Protein AF-A0A804PHV2-F1 (afdb_monomer_lite)

Organism: Zea mays (NCBI:txid4577)

Foldseek 3Di:
DDDDDDPPPVVVVVVVVVVVVVVVVVVPDPPDDPDDPPQWDQDDVPDPDGDLAIKGWFWDWDDDDPVPTDTHIDIDGADSPDSVPDDDDDDDDD

pLDDT: mean 88.79, std 12.53, range [51.75, 98.06]

Structure (mmCIF, N/CA/C/O backbone):
data_AF-A0A804PHV2-F1
#
_entry.id   AF-A0A804PHV2-F1
#
loop_
_atom_site.group_PDB
_atom_site.id
_atom_site.type_symbol
_atom_site.label_atom_id
_atom_site.label_alt_id
_atom_site.label_comp_id
_atom_site.label_asym_id
_atom_site.label_entity_id
_atom_site.label_seq_id
_atom_site.pdbx_PDB_ins_code
_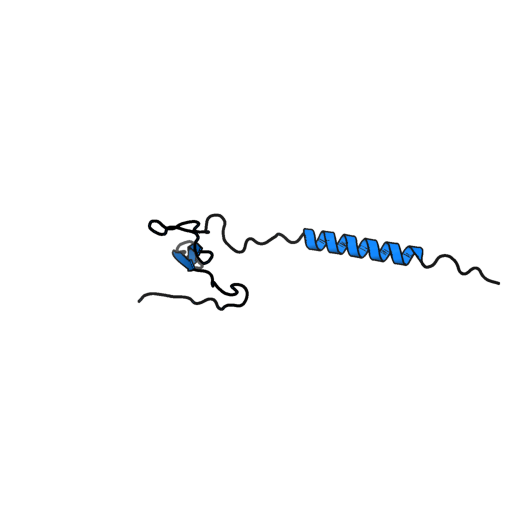atom_site.Cartn_x
_atom_site.Cartn_y
_atom_site.Cartn_z
_atom_site.occupancy
_atom_site.B_iso_or_equiv
_atom_site.auth_seq_id
_atom_site.auth_comp_id
_atom_site.auth_asym_id
_atom_site.auth_atom_id
_atom_site.pdbx_PDB_model_num
ATOM 1 N N . MET A 1 1 ? -0.285 76.888 0.294 1.00 51.75 1 MET A N 1
ATOM 2 C CA . MET A 1 1 ? -0.158 75.791 -0.695 1.00 51.75 1 MET A CA 1
ATOM 3 C C . MET A 1 1 ? 0.054 74.485 0.064 1.00 51.75 1 MET A C 1
ATOM 5 O O . MET A 1 1 ? 1.037 74.422 0.796 1.00 51.75 1 MET A O 1
ATOM 9 N N . PRO A 1 2 ? -0.881 73.514 0.042 1.00 52.81 2 PRO A N 1
ATOM 10 C CA . PRO A 1 2 ? -0.913 72.485 1.076 1.00 52.81 2 PRO A CA 1
ATOM 11 C C . PRO A 1 2 ? -0.047 71.257 0.750 1.00 52.81 2 PRO A C 1
ATOM 13 O O . PRO A 1 2 ? 0.022 70.779 -0.379 1.00 52.81 2 PRO A O 1
ATOM 16 N N . ARG A 1 3 ? 0.615 70.771 1.805 1.00 56.53 3 ARG A N 1
ATOM 17 C CA . ARG A 1 3 ? 1.467 69.577 1.920 1.00 56.53 3 ARG A CA 1
ATOM 18 C C . ARG A 1 3 ? 0.730 68.299 1.471 1.00 56.53 3 ARG A C 1
ATOM 20 O O . ARG A 1 3 ? -0.145 67.823 2.182 1.00 56.53 3 ARG A O 1
ATOM 27 N N . GLN A 1 4 ? 1.147 67.695 0.356 1.00 58.88 4 GLN A N 1
ATOM 28 C CA . GLN A 1 4 ? 0.773 66.331 -0.057 1.00 58.88 4 GLN A CA 1
ATOM 29 C C . GLN A 1 4 ? 1.925 65.351 0.225 1.00 58.88 4 GLN A C 1
ATOM 31 O O . GLN A 1 4 ? 2.696 65.050 -0.679 1.00 58.88 4 GLN A O 1
ATOM 36 N N . ARG A 1 5 ? 2.113 64.866 1.459 1.00 55.28 5 ARG A N 1
ATOM 37 C CA . ARG A 1 5 ? 3.114 63.812 1.743 1.00 55.28 5 ARG A CA 1
ATOM 38 C C . ARG A 1 5 ? 2.745 63.017 2.998 1.00 55.28 5 ARG A C 1
ATOM 40 O O . ARG A 1 5 ? 3.187 63.415 4.064 1.00 55.28 5 ARG A O 1
ATOM 47 N N . THR A 1 6 ? 1.986 61.919 2.863 1.00 59.53 6 THR A N 1
ATOM 48 C CA . THR A 1 6 ? 1.946 60.820 3.872 1.00 59.53 6 THR A CA 1
ATOM 49 C C . THR A 1 6 ? 1.186 59.543 3.454 1.00 59.53 6 THR A C 1
ATOM 51 O O . THR A 1 6 ? 1.393 58.508 4.073 1.00 59.53 6 THR A O 1
ATOM 54 N N . LEU A 1 7 ? 0.357 59.545 2.401 1.00 55.12 7 LEU A N 1
ATOM 55 C CA . LEU A 1 7 ? -0.610 58.453 2.145 1.00 55.12 7 LEU A CA 1
ATOM 56 C C . LEU A 1 7 ? -0.060 57.131 1.557 1.00 55.12 7 LEU A C 1
ATOM 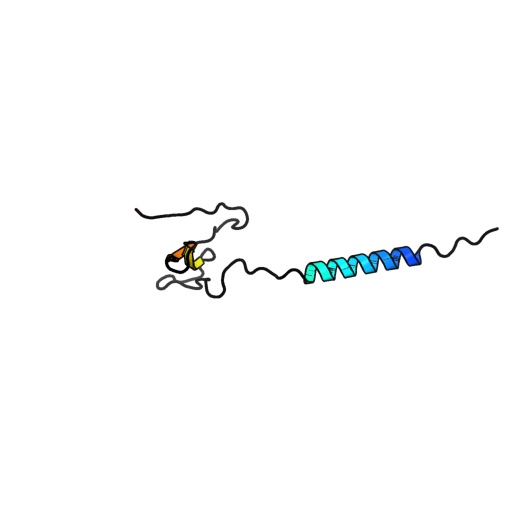58 O O . LEU A 1 7 ? -0.821 56.183 1.390 1.00 55.12 7 LEU A O 1
ATOM 62 N N . THR A 1 8 ? 1.229 57.020 1.225 1.00 59.00 8 THR A N 1
ATOM 63 C CA . THR A 1 8 ? 1.759 55.820 0.537 1.00 59.00 8 THR A CA 1
ATOM 64 C C . THR A 1 8 ? 2.305 54.735 1.472 1.00 59.00 8 THR A C 1
ATOM 66 O O . THR A 1 8 ? 2.387 53.579 1.063 1.00 59.00 8 THR A O 1
ATOM 69 N N . SER A 1 9 ? 2.658 55.070 2.719 1.00 59.69 9 SER A N 1
ATOM 70 C CA . SER A 1 9 ? 3.274 54.129 3.673 1.00 59.69 9 SER A CA 1
ATOM 71 C C . SER A 1 9 ? 2.262 53.134 4.260 1.00 59.69 9 SER A C 1
ATOM 73 O O . SER A 1 9 ? 2.510 51.928 4.299 1.00 59.69 9 SER A O 1
ATOM 75 N N . GLU A 1 10 ? 1.074 53.615 4.640 1.00 61.09 10 GLU A N 1
ATOM 76 C CA . GLU A 1 10 ? 0.039 52.782 5.273 1.00 61.09 10 GLU A CA 1
ATOM 77 C C . GLU A 1 10 ? -0.502 51.699 4.327 1.00 61.09 10 GLU A C 1
ATOM 79 O O . GLU A 1 10 ? -0.735 50.560 4.737 1.00 61.09 10 GLU A O 1
ATOM 84 N N . ALA A 1 11 ? -0.609 52.009 3.031 1.00 71.00 11 ALA A N 1
ATOM 85 C CA . ALA A 1 11 ? -1.044 51.052 2.018 1.00 71.00 11 ALA A CA 1
ATOM 86 C C . ALA A 1 11 ? -0.048 49.890 1.822 1.00 71.00 11 ALA A C 1
ATOM 88 O O . ALA A 1 11 ? -0.462 48.767 1.522 1.00 71.00 11 ALA A O 1
ATOM 89 N N . ALA A 1 12 ? 1.258 50.130 1.998 1.00 77.31 12 ALA A N 1
ATOM 90 C CA . ALA A 1 12 ? 2.283 49.092 1.889 1.00 77.31 12 ALA A CA 1
ATOM 91 C C . ALA A 1 12 ? 2.253 48.133 3.093 1.00 77.31 12 ALA A C 1
ATOM 93 O O . ALA A 1 12 ? 2.314 46.916 2.906 1.00 77.31 12 ALA A O 1
ATOM 94 N N . GLY A 1 13 ? 2.082 48.668 4.309 1.00 85.81 13 GLY A N 1
ATOM 95 C CA . GLY A 1 13 ? 1.963 47.869 5.533 1.00 85.81 13 GLY A CA 1
ATOM 96 C C . GLY A 1 13 ? 0.758 46.924 5.512 1.00 85.81 13 GLY A C 1
ATOM 97 O O . GLY A 1 13 ? 0.895 45.743 5.830 1.00 85.81 13 GLY A O 1
ATOM 98 N N . GLY A 1 14 ? -0.399 47.406 5.042 1.00 89.31 14 GLY A N 1
ATOM 99 C CA . GLY A 1 14 ? -1.598 46.575 4.892 1.00 89.31 14 GLY A CA 1
ATOM 100 C C . GLY A 1 14 ? -1.414 45.414 3.907 1.00 89.31 14 GLY A C 1
ATOM 101 O O . GLY A 1 14 ? -1.818 44.289 4.197 1.00 89.31 14 GLY A O 1
ATOM 102 N N . ARG A 1 15 ? -0.744 45.646 2.768 1.00 90.19 15 ARG A N 1
ATOM 103 C CA . ARG A 1 15 ? -0.439 44.581 1.791 1.00 90.19 15 ARG A CA 1
ATOM 104 C C . ARG A 1 15 ? 0.506 43.530 2.365 1.00 90.19 15 ARG A C 1
ATOM 106 O O . ARG A 1 15 ? 0.263 42.343 2.170 1.00 90.19 15 ARG A O 1
ATOM 113 N N . LEU A 1 16 ? 1.550 43.949 3.083 1.00 90.81 16 LEU A N 1
ATOM 114 C CA . LEU A 1 16 ? 2.481 43.021 3.726 1.00 90.81 16 LEU A CA 1
ATOM 115 C C . LEU A 1 16 ? 1.768 42.165 4.780 1.00 90.81 16 LEU A C 1
ATOM 117 O O . LEU A 1 16 ? 1.945 40.950 4.788 1.00 90.81 16 LEU A O 1
ATOM 121 N N . LEU A 1 17 ? 0.913 42.773 5.611 1.00 92.62 17 LEU A N 1
ATOM 122 C CA . LEU A 1 17 ? 0.119 42.048 6.604 1.00 92.62 17 LEU A CA 1
ATOM 123 C C . LEU A 1 17 ? -0.801 41.010 5.946 1.00 92.62 17 LEU A C 1
ATOM 125 O O . LEU A 1 17 ? -0.828 39.865 6.385 1.00 92.62 17 LEU A O 1
ATOM 129 N N . LEU A 1 18 ? -1.506 41.375 4.870 1.00 94.38 18 LEU A N 1
ATOM 130 C CA . LEU A 1 18 ? -2.366 40.443 4.132 1.00 94.38 18 LEU A CA 1
ATOM 131 C C . LEU A 1 18 ? -1.578 39.269 3.538 1.00 94.38 18 LEU A C 1
ATOM 133 O O . LEU A 1 18 ? -2.035 38.132 3.625 1.00 94.38 18 LEU A O 1
ATOM 137 N N . VAL A 1 19 ? -0.391 39.518 2.974 1.00 95.56 19 VAL A N 1
ATOM 138 C CA . VAL A 1 19 ? 0.479 38.453 2.446 1.00 95.56 19 VAL A CA 1
ATOM 139 C C . VAL A 1 19 ? 0.953 37.531 3.568 1.00 95.56 19 VAL A C 1
ATOM 141 O O . VAL A 1 19 ? 0.890 36.316 3.413 1.00 95.56 19 VAL A O 1
ATOM 144 N N . VAL A 1 20 ? 1.373 38.079 4.712 1.00 96.00 20 VAL A N 1
ATOM 145 C CA . VAL A 1 20 ? 1.791 37.278 5.874 1.00 96.00 20 VAL A CA 1
ATOM 146 C C . VAL A 1 20 ? 0.633 36.424 6.388 1.00 96.00 20 VAL A C 1
ATOM 148 O O . VAL A 1 20 ? 0.811 35.228 6.596 1.00 96.00 20 VAL A O 1
ATOM 151 N N . VAL A 1 21 ? -0.564 36.999 6.530 1.00 96.12 21 VAL A N 1
ATOM 152 C CA . VAL A 1 21 ? -1.766 36.258 6.939 1.00 96.12 21 VAL A CA 1
ATOM 153 C C . VAL A 1 21 ? -2.096 35.156 5.932 1.00 96.12 21 VAL A C 1
ATOM 155 O O . VAL A 1 21 ? -2.349 34.029 6.346 1.00 96.12 21 VAL A O 1
ATOM 158 N N . ALA A 1 22 ? -2.037 35.433 4.627 1.00 95.06 22 ALA A N 1
ATOM 159 C CA . ALA A 1 22 ? -2.280 34.430 3.592 1.00 95.06 22 ALA A CA 1
ATOM 160 C C . ALA A 1 22 ? -1.249 33.289 3.632 1.00 95.06 22 ALA A C 1
ATOM 162 O O . ALA A 1 22 ? -1.628 32.125 3.546 1.00 95.06 22 ALA A O 1
ATOM 163 N N . VAL A 1 23 ? 0.038 33.598 3.822 1.00 95.25 23 VAL A N 1
ATOM 164 C CA . VAL A 1 23 ? 1.101 32.588 3.959 1.00 95.25 23 VAL A CA 1
ATOM 165 C C . VAL A 1 23 ? 0.891 31.740 5.214 1.00 95.25 23 VAL A C 1
ATOM 167 O O . VAL A 1 23 ? 0.967 30.517 5.129 1.00 95.25 23 VAL A O 1
ATOM 170 N N . LEU A 1 24 ? 0.572 32.354 6.357 1.00 95.06 24 LEU A N 1
ATOM 171 C CA . LEU A 1 24 ? 0.267 31.629 7.596 1.00 95.06 24 LEU A CA 1
ATOM 172 C C . LEU A 1 24 ? -0.967 30.732 7.439 1.00 95.06 24 LEU A C 1
ATOM 174 O O . LEU A 1 24 ? -0.950 29.590 7.893 1.00 95.06 24 LEU A O 1
ATOM 178 N N . LEU A 1 25 ? -2.006 31.214 6.750 1.00 93.69 25 LEU A N 1
ATOM 179 C CA . LEU A 1 25 ? -3.203 30.430 6.462 1.00 93.69 25 LEU A CA 1
ATOM 180 C C . LEU A 1 25 ? -2.872 29.237 5.550 1.00 93.69 25 LEU A C 1
ATOM 182 O O . LEU A 1 25 ? -3.259 28.115 5.863 1.00 93.69 25 LEU A O 1
ATOM 186 N N . CYS A 1 26 ? -2.092 29.441 4.484 1.00 90.75 26 CYS A N 1
ATOM 187 C CA . CYS A 1 26 ? -1.628 28.367 3.600 1.00 90.75 26 CYS A CA 1
ATOM 188 C C . CYS A 1 26 ? -0.776 27.323 4.338 1.00 90.75 26 CYS A C 1
ATOM 190 O O . CYS A 1 26 ? -0.949 26.129 4.113 1.00 90.75 26 CYS A O 1
ATOM 192 N N . LEU A 1 27 ? 0.112 27.755 5.239 1.00 90.38 27 LEU A N 1
ATOM 193 C CA . LEU A 1 27 ? 0.945 26.863 6.054 1.00 90.38 27 LEU A CA 1
ATOM 194 C C . LEU A 1 27 ? 0.141 26.108 7.123 1.00 90.38 27 LEU A C 1
ATOM 196 O O . LEU A 1 27 ? 0.566 25.041 7.559 1.00 90.38 27 LEU A O 1
ATOM 200 N N . SER A 1 28 ? -1.009 26.643 7.545 1.00 89.69 28 SER A N 1
ATOM 201 C CA . SER A 1 28 ? -1.887 26.000 8.529 1.00 89.69 28 SER A CA 1
ATOM 202 C C . SER A 1 28 ? -2.715 24.844 7.960 1.00 89.69 28 SER A C 1
ATOM 204 O O . SER A 1 28 ? -3.291 24.073 8.728 1.00 89.69 28 SER A O 1
ATOM 206 N N . VAL A 1 29 ? -2.773 24.693 6.632 1.00 85.88 29 VAL A N 1
ATOM 207 C CA . VAL A 1 29 ? -3.489 23.584 5.996 1.00 85.88 29 VAL A CA 1
ATOM 208 C C . VAL A 1 29 ? -2.672 22.299 6.190 1.00 85.88 29 VAL A C 1
ATOM 210 O O . VAL A 1 29 ? -1.564 22.204 5.656 1.00 85.88 29 VAL A O 1
ATOM 213 N N . PRO A 1 30 ? -3.175 21.291 6.932 1.00 80.38 30 PRO A N 1
ATOM 214 C CA . PRO A 1 30 ? -2.453 20.039 7.095 1.00 80.38 30 PRO A CA 1
ATOM 215 C C . PRO A 1 30 ? -2.288 19.374 5.730 1.00 80.38 30 PRO A C 1
ATOM 217 O O . PRO A 1 30 ? -3.257 19.199 4.988 1.00 80.38 30 PRO A O 1
ATOM 220 N N . LEU A 1 31 ? -1.057 18.980 5.400 1.00 75.19 31 LEU A N 1
ATOM 221 C CA . LEU A 1 31 ? -0.786 18.235 4.179 1.00 75.19 31 LEU A CA 1
ATOM 222 C C . LEU A 1 31 ? -1.418 16.844 4.321 1.00 75.19 31 LEU A C 1
ATOM 224 O O . LEU A 1 31 ? -0.859 15.948 4.959 1.00 75.19 31 LEU A O 1
ATOM 228 N N . GLY A 1 32 ? -2.626 16.685 3.781 1.00 68.62 32 GLY A N 1
ATOM 229 C CA . GLY A 1 32 ? -3.341 15.418 3.794 1.00 68.62 32 GLY A CA 1
ATOM 230 C C . GLY A 1 32 ? -2.505 14.351 3.097 1.00 68.62 32 GLY A C 1
ATOM 231 O O . GLY A 1 32 ? -2.182 14.475 1.916 1.00 68.62 32 GLY A O 1
ATOM 232 N N . ARG A 1 33 ? -2.135 13.290 3.820 1.00 72.25 33 ARG A N 1
ATOM 233 C CA . ARG A 1 33 ? -1.584 12.098 3.173 1.00 72.25 33 ARG A CA 1
ATOM 234 C C . ARG A 1 33 ? -2.709 11.437 2.389 1.00 72.25 33 ARG A C 1
ATOM 236 O O . ARG A 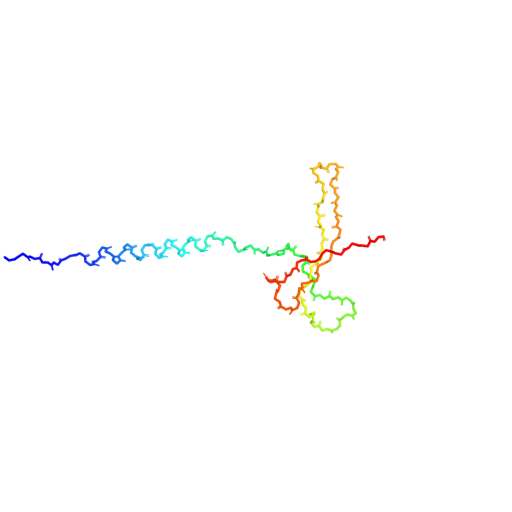1 33 ? -3.716 11.056 2.973 1.00 72.25 33 ARG A O 1
ATOM 243 N N . ALA A 1 34 ? -2.523 11.304 1.078 1.00 75.25 34 ALA A N 1
ATOM 244 C CA . ALA A 1 34 ? -3.519 10.685 0.206 1.00 75.25 34 ALA A CA 1
ATOM 245 C C . ALA A 1 34 ? -3.786 9.210 0.564 1.00 75.25 34 ALA A C 1
ATOM 247 O O . ALA A 1 34 ? -4.895 8.727 0.366 1.00 75.25 34 ALA A O 1
ATOM 248 N N . ALA A 1 35 ? -2.790 8.508 1.115 1.00 83.81 35 ALA A N 1
ATOM 249 C CA . ALA A 1 35 ? -2.893 7.106 1.500 1.00 83.81 35 ALA A CA 1
ATOM 250 C C . ALA A 1 35 ? -2.730 6.907 3.019 1.00 83.81 35 ALA A C 1
ATOM 252 O O . ALA A 1 35 ? -1.943 7.632 3.644 1.00 83.81 35 ALA A O 1
ATOM 253 N N . PRO A 1 36 ? -3.417 5.911 3.616 1.00 87.56 36 PRO A N 1
ATOM 254 C CA . PRO A 1 36 ? -3.215 5.543 5.013 1.00 87.56 36 PRO A CA 1
ATOM 255 C C . PRO A 1 36 ? -1.742 5.201 5.306 1.00 87.56 36 PRO A C 1
ATOM 257 O O . PRO A 1 36 ? -1.076 4.590 4.463 1.00 87.56 36 PRO A O 1
ATOM 260 N N . PRO A 1 37 ? -1.210 5.557 6.492 1.00 89.69 37 PRO A N 1
ATOM 261 C CA . PRO A 1 37 ? 0.142 5.169 6.884 1.00 89.69 37 PRO A CA 1
ATOM 262 C C . PRO A 1 37 ? 0.336 3.650 6.795 1.00 89.69 37 PRO A C 1
ATOM 264 O O . PRO A 1 37 ? -0.489 2.892 7.295 1.00 89.69 37 PRO A O 1
ATOM 267 N N . GLY A 1 38 ? 1.422 3.213 6.154 1.00 92.44 38 GLY A N 1
ATOM 268 C CA . GLY A 1 38 ? 1.751 1.790 6.002 1.00 92.44 38 GLY A CA 1
ATOM 269 C C . GLY A 1 38 ? 0.958 1.038 4.927 1.00 92.44 38 GLY A C 1
ATOM 270 O O . GLY A 1 38 ? 1.182 -0.154 4.763 1.00 92.44 38 GLY A O 1
ATOM 271 N N . ALA A 1 39 ? 0.065 1.701 4.183 1.00 95.44 39 ALA A N 1
ATOM 272 C CA . ALA A 1 39 ? -0.686 1.048 3.109 1.00 95.44 39 ALA A CA 1
ATOM 273 C C . ALA A 1 39 ? 0.119 0.877 1.808 1.00 95.44 39 ALA A C 1
ATOM 275 O O . ALA A 1 39 ? -0.269 0.077 0.965 1.00 95.44 39 ALA A O 1
ATOM 276 N N . GLU A 1 40 ? 1.188 1.652 1.594 1.00 96.06 40 GLU A N 1
ATOM 277 C CA . GLU A 1 40 ? 1.973 1.593 0.352 1.00 96.06 40 GLU A CA 1
ATOM 278 C C . GLU A 1 40 ? 2.728 0.266 0.242 1.00 96.06 40 GLU A C 1
ATOM 280 O O . GLU A 1 40 ? 3.479 -0.109 1.143 1.00 96.06 40 GLU A O 1
ATOM 285 N N . VAL A 1 41 ? 2.544 -0.432 -0.879 1.00 95.94 41 VAL A N 1
ATOM 286 C CA . VAL A 1 41 ? 3.289 -1.647 -1.203 1.00 95.94 41 VAL A CA 1
ATOM 287 C C . VAL A 1 41 ? 4.545 -1.247 -1.965 1.00 95.94 41 VAL A C 1
ATOM 289 O O . VAL A 1 41 ? 4.469 -0.834 -3.120 1.00 95.94 41 VAL A O 1
ATOM 292 N N . ALA A 1 42 ? 5.697 -1.346 -1.302 1.00 93.44 42 ALA A N 1
ATOM 293 C CA . ALA A 1 42 ? 6.981 -0.944 -1.875 1.00 93.44 42 ALA A CA 1
ATOM 294 C C . ALA A 1 42 ? 7.547 -1.972 -2.872 1.00 93.44 42 ALA A C 1
ATOM 296 O O . ALA A 1 42 ? 8.211 -1.591 -3.835 1.00 93.44 42 ALA A O 1
ATOM 297 N N . GLU A 1 43 ? 7.279 -3.261 -2.652 1.00 95.31 43 GLU A N 1
ATOM 298 C CA . GLU A 1 43 ? 7.811 -4.377 -3.438 1.00 95.31 43 GLU A CA 1
ATOM 299 C C . GLU A 1 43 ? 6.846 -5.574 -3.433 1.00 95.31 43 GLU A C 1
ATOM 301 O O . GLU A 1 43 ? 6.081 -5.757 -2.484 1.00 95.31 43 GLU A O 1
ATOM 306 N N . PHE A 1 44 ? 6.891 -6.400 -4.486 1.00 93.94 44 PHE A N 1
ATOM 307 C CA . PHE A 1 44 ? 6.201 -7.694 -4.523 1.00 93.94 44 PHE A CA 1
ATOM 308 C C . PHE A 1 44 ? 7.214 -8.837 -4.537 1.00 93.94 44 PHE A C 1
ATOM 310 O O . PHE A 1 44 ? 8.178 -8.785 -5.307 1.00 93.94 44 PHE A O 1
ATOM 317 N N . PRO A 1 45 ? 6.966 -9.921 -3.782 1.00 95.62 45 PRO A N 1
ATOM 318 C CA . PRO A 1 45 ? 7.694 -11.165 -3.975 1.00 95.62 45 PRO A CA 1
ATOM 319 C C . PRO A 1 45 ? 7.611 -11.612 -5.441 1.00 95.62 45 PRO A C 1
ATOM 321 O O . PRO A 1 45 ? 6.524 -11.707 -6.007 1.00 95.62 45 PRO A O 1
ATOM 324 N N . GLY A 1 46 ? 8.762 -11.875 -6.061 1.00 96.12 46 GLY A N 1
ATOM 325 C CA . GLY A 1 46 ? 8.842 -12.309 -7.461 1.00 96.12 46 GLY A CA 1
ATOM 326 C C . GLY A 1 46 ? 8.807 -11.187 -8.506 1.00 96.12 46 GLY A C 1
ATOM 327 O O . GLY A 1 46 ? 8.877 -11.489 -9.695 1.00 96.12 46 GLY A O 1
ATOM 328 N N . PHE A 1 47 ? 8.747 -9.914 -8.102 1.00 95.25 47 PHE A N 1
ATOM 329 C CA . PHE A 1 47 ? 8.866 -8.775 -9.014 1.00 95.25 47 PHE A CA 1
ATOM 330 C C . PHE A 1 47 ? 10.220 -8.083 -8.833 1.00 95.25 47 PHE A C 1
ATOM 332 O O . PHE A 1 47 ? 10.476 -7.448 -7.812 1.00 95.25 47 PHE A O 1
ATOM 339 N N . THR A 1 48 ? 11.094 -8.185 -9.835 1.00 95.00 48 THR A N 1
ATOM 340 C CA . THR A 1 48 ? 12.410 -7.534 -9.804 1.00 95.00 48 THR A CA 1
ATOM 341 C C . THR A 1 48 ? 12.334 -6.152 -10.443 1.00 95.00 48 THR A C 1
ATOM 343 O O . THR A 1 48 ? 12.065 -6.032 -11.636 1.00 95.00 48 THR A O 1
ATOM 346 N N . GLY A 1 49 ? 12.642 -5.112 -9.668 1.00 93.12 49 GLY A N 1
ATOM 347 C CA . GLY A 1 49 ? 12.710 -3.729 -10.140 1.00 93.12 49 GLY A CA 1
ATOM 348 C C . GLY A 1 49 ? 11.680 -2.815 -9.481 1.00 93.12 49 GLY A C 1
ATOM 349 O O . GLY A 1 49 ? 10.975 -3.202 -8.553 1.00 93.12 49 GLY A O 1
ATOM 350 N N . LYS A 1 50 ? 11.616 -1.566 -9.951 1.00 93.62 50 LYS A N 1
ATOM 351 C CA . LYS A 1 50 ? 10.657 -0.572 -9.457 1.00 93.62 50 LYS A CA 1
ATOM 352 C C . LYS A 1 50 ? 9.268 -0.855 -10.035 1.00 93.62 50 LYS A C 1
ATOM 354 O O . LYS A 1 50 ? 9.149 -1.069 -11.239 1.00 93.62 50 LYS A O 1
ATOM 359 N N . LEU A 1 51 ? 8.234 -0.798 -9.195 1.00 95.38 51 LEU A N 1
ATOM 360 C CA . LEU A 1 51 ? 6.845 -0.888 -9.649 1.00 95.38 51 LEU A CA 1
ATOM 361 C C . LEU A 1 51 ? 6.528 0.242 -10.650 1.00 95.38 51 LEU A C 1
ATOM 363 O O . LEU A 1 51 ? 6.986 1.375 -10.449 1.00 95.38 51 LEU A O 1
ATOM 367 N N . PRO A 1 52 ? 5.767 -0.041 -11.722 1.00 94.38 52 PRO A N 1
ATOM 368 C CA . PRO A 1 52 ? 5.479 0.945 -12.765 1.00 94.38 52 PRO A CA 1
ATOM 369 C C . PRO A 1 52 ? 4.572 2.080 -12.262 1.00 94.38 52 PRO A C 1
ATOM 371 O O . PRO A 1 52 ? 4.642 3.200 -12.767 1.00 94.38 52 PRO A O 1
ATOM 374 N N . SER A 1 53 ? 3.800 1.838 -11.200 1.00 95.75 53 SER A N 1
ATOM 375 C CA . SER A 1 53 ? 3.039 2.853 -10.474 1.00 95.75 53 SER A CA 1
ATOM 376 C C . SER A 1 53 ? 3.098 2.629 -8.961 1.00 95.75 53 SER A C 1
ATOM 378 O O . SER A 1 53 ? 3.812 1.759 -8.461 1.00 95.75 53 SER A O 1
ATOM 380 N N . LYS A 1 54 ? 2.384 3.466 -8.200 1.00 95.56 54 LYS A N 1
ATOM 381 C CA . LYS A 1 54 ? 2.207 3.256 -6.761 1.00 95.56 54 LYS A CA 1
ATOM 382 C C . LYS A 1 54 ? 1.115 2.226 -6.521 1.00 95.56 54 LYS A C 1
ATOM 384 O O . LYS A 1 54 ? 0.060 2.280 -7.149 1.00 95.56 54 LYS A O 1
ATOM 389 N N . HIS A 1 55 ? 1.342 1.344 -5.561 1.00 96.62 55 HIS A N 1
ATOM 390 C CA . HIS A 1 55 ? 0.361 0.351 -5.155 1.00 96.62 55 HIS A CA 1
ATOM 391 C C . HIS A 1 55 ? 0.054 0.504 -3.671 1.00 96.62 55 HIS A C 1
ATOM 393 O O . HIS A 1 55 ? 0.934 0.833 -2.876 1.00 96.62 55 HIS A O 1
ATOM 399 N N . TYR A 1 56 ? -1.199 0.263 -3.304 1.00 97.19 56 TYR A N 1
ATOM 400 C CA . TYR A 1 56 ? -1.665 0.327 -1.926 1.00 97.19 56 TYR A CA 1
ATOM 401 C C . TYR A 1 56 ? -2.454 -0.926 -1.578 1.00 97.19 56 TYR A C 1
ATOM 403 O O . TYR A 1 56 ? -3.255 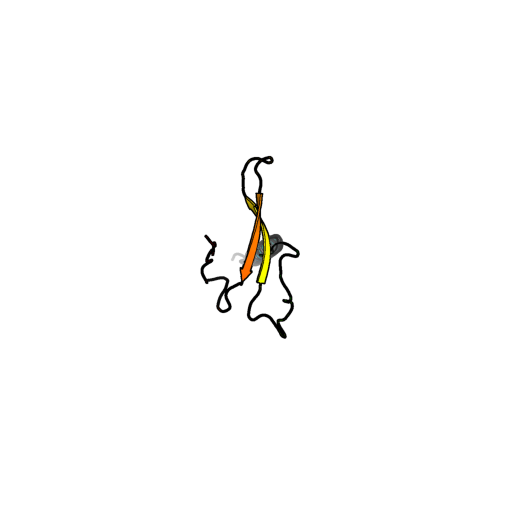-1.401 -2.378 1.00 97.19 56 TYR A O 1
ATOM 411 N N . ALA A 1 57 ? -2.253 -1.449 -0.378 1.00 96.88 57 ALA A N 1
ATOM 412 C CA . ALA A 1 57 ? -3.005 -2.571 0.151 1.00 96.88 57 ALA A CA 1
ATOM 413 C C . ALA A 1 57 ? -3.422 -2.283 1.591 1.00 96.88 57 ALA A C 1
ATOM 415 O O . ALA A 1 57 ? -2.724 -1.602 2.342 1.00 96.88 57 ALA A O 1
ATOM 416 N N . GLY A 1 58 ? -4.568 -2.813 1.993 1.00 96.31 58 GLY A N 1
ATOM 417 C CA . GLY A 1 58 ? -5.054 -2.639 3.353 1.00 96.31 58 GLY A CA 1
ATOM 418 C C . GLY A 1 58 ? -6.484 -3.113 3.504 1.00 96.31 58 GLY A C 1
ATOM 419 O O . GLY A 1 58 ? -6.969 -3.921 2.718 1.00 96.31 58 GLY A O 1
ATOM 420 N N . TYR A 1 59 ? -7.167 -2.590 4.516 1.00 95.25 59 TYR A N 1
ATOM 421 C CA . TYR A 1 59 ? -8.563 -2.907 4.780 1.00 95.25 59 TYR A CA 1
ATOM 422 C C . TYR A 1 59 ? -9.426 -1.651 4.706 1.00 95.25 59 TYR A C 1
ATOM 424 O O . TYR A 1 59 ? -9.079 -0.618 5.278 1.00 95.25 59 TYR A O 1
ATOM 432 N N . VAL A 1 60 ? -10.576 -1.757 4.043 1.00 93.75 60 VAL A N 1
ATOM 433 C CA . VAL A 1 60 ? -11.666 -0.786 4.143 1.00 93.75 60 VAL A CA 1
ATOM 434 C C . VAL A 1 60 ? -12.723 -1.328 5.100 1.00 93.75 60 VAL A C 1
ATOM 436 O O . VAL A 1 60 ? -13.185 -2.462 4.974 1.00 93.75 60 VAL A O 1
ATOM 439 N N . THR A 1 61 ? -13.098 -0.526 6.092 1.00 94.56 61 THR A N 1
ATOM 440 C CA . THR A 1 61 ? -14.152 -0.896 7.039 1.00 94.56 61 THR A CA 1
ATOM 441 C C . THR A 1 61 ? -15.507 -0.531 6.451 1.00 94.56 61 THR A C 1
ATOM 443 O O . THR A 1 61 ? -15.770 0.637 6.176 1.00 94.56 61 THR A O 1
ATOM 446 N N . VAL A 1 62 ? -16.375 -1.524 6.283 1.00 93.88 62 VAL A N 1
ATOM 447 C CA . VAL A 1 62 ? -17.751 -1.354 5.807 1.00 93.88 62 VAL A CA 1
ATOM 448 C C . VAL A 1 62 ? -18.744 -1.746 6.898 1.00 93.88 62 VAL A C 1
ATOM 450 O O . VAL A 1 62 ? -18.477 -2.637 7.701 1.00 93.88 62 VAL A O 1
ATOM 453 N N . GLY A 1 63 ? -19.909 -1.099 6.914 1.00 93.94 63 GLY A N 1
ATOM 454 C CA . GLY A 1 63 ? -20.949 -1.303 7.927 1.00 93.94 63 GLY A CA 1
ATOM 455 C C . GLY A 1 63 ? -21.036 -0.151 8.931 1.00 93.94 63 GLY A C 1
ATOM 456 O O . GLY A 1 63 ? -20.038 0.473 9.279 1.00 93.94 63 GLY A O 1
ATOM 457 N N . GLN A 1 64 ? -22.260 0.151 9.372 1.00 90.50 64 GLN A N 1
ATOM 458 C CA . GLN A 1 64 ? -22.549 1.300 10.243 1.00 90.50 64 GLN A CA 1
ATOM 459 C C . GLN A 1 64 ? -22.525 0.941 11.733 1.00 90.50 64 GLN A C 1
ATOM 461 O O . GLN A 1 64 ? -22.018 1.702 12.550 1.00 90.50 64 GLN A O 1
ATOM 466 N N . HIS A 1 65 ? -23.073 -0.222 12.095 1.00 90.56 65 HIS A N 1
ATOM 467 C CA . HIS A 1 65 ? -23.116 -0.679 13.483 1.00 90.56 65 HIS A CA 1
ATOM 468 C C . HIS A 1 65 ? -21.821 -1.395 13.846 1.00 90.56 65 HIS A C 1
ATOM 470 O O . HIS A 1 65 ? -21.392 -2.266 13.093 1.00 90.56 65 HIS A O 1
ATOM 476 N N . GLU A 1 66 ? -21.262 -1.099 15.022 1.00 90.31 66 GLU A N 1
ATOM 477 C CA . GLU A 1 66 ? -20.000 -1.685 15.500 1.00 90.31 66 GLU A CA 1
ATOM 478 C C . GLU A 1 66 ? -19.986 -3.215 15.386 1.00 90.31 66 GLU A C 1
ATOM 480 O O . GLU A 1 66 ? -19.075 -3.795 14.809 1.00 90.31 66 GLU A O 1
ATOM 485 N N . GLN A 1 67 ? -21.080 -3.857 15.802 1.00 91.12 67 GLN A N 1
ATOM 486 C CA . GLN A 1 67 ? -21.252 -5.316 15.777 1.00 91.12 67 GLN A CA 1
ATOM 487 C C . GLN A 1 67 ? -21.378 -5.916 14.365 1.00 91.12 67 GLN A C 1
ATOM 489 O O . GLN A 1 67 ? -21.392 -7.132 14.199 1.00 91.12 67 GLN A O 1
ATOM 494 N N . ARG A 1 68 ? -21.541 -5.077 13.336 1.00 90.94 68 ARG A N 1
ATOM 495 C CA . ARG A 1 68 ? -21.690 -5.477 11.929 1.00 90.94 68 ARG A CA 1
ATOM 496 C C . ARG A 1 68 ? -20.584 -4.909 11.039 1.00 90.94 68 ARG A C 1
ATOM 498 O O . ARG A 1 68 ? -20.686 -5.048 9.819 1.00 90.94 68 ARG A O 1
ATOM 505 N N . LYS A 1 69 ? -19.560 -4.262 11.610 1.00 95.44 69 LYS A N 1
ATOM 506 C CA . LYS A 1 69 ? -18.406 -3.796 10.841 1.00 95.44 69 LYS A CA 1
ATOM 507 C C . LYS A 1 69 ? -17.668 -4.994 10.252 1.00 95.44 69 LYS A C 1
ATOM 509 O O . LYS A 1 69 ? -17.448 -6.000 10.920 1.00 95.44 69 LYS A O 1
ATOM 514 N N . ARG A 1 70 ? -17.302 -4.886 8.979 1.00 94.94 70 ARG A N 1
ATOM 515 C CA . ARG A 1 70 ? -16.481 -5.860 8.256 1.00 94.94 70 ARG A CA 1
ATOM 516 C C . ARG A 1 70 ? -15.272 -5.132 7.695 1.00 94.94 70 ARG A C 1
ATOM 518 O O . ARG A 1 70 ? -15.412 -4.028 7.177 1.00 94.94 70 ARG A O 1
ATOM 525 N N . HIS A 1 71 ? -14.105 -5.751 7.775 1.00 94.94 71 HIS A N 1
ATOM 526 C CA . HIS A 1 71 ? -12.874 -5.221 7.201 1.00 94.94 71 HIS A CA 1
ATOM 527 C C . HIS A 1 71 ? -12.621 -5.942 5.879 1.00 94.94 71 HIS A C 1
ATOM 529 O O . HIS A 1 71 ? -12.216 -7.102 5.870 1.00 94.94 71 HIS A O 1
ATOM 535 N N . LEU A 1 72 ? -12.923 -5.281 4.763 1.00 95.69 72 LEU A N 1
ATOM 536 C CA . LEU A 1 72 ? -12.697 -5.833 3.432 1.00 95.69 72 LEU A CA 1
ATOM 537 C C . LEU A 1 72 ? -11.273 -5.515 3.000 1.00 95.69 72 LEU A C 1
ATOM 539 O O . LEU A 1 72 ? -10.890 -4.346 2.953 1.00 95.69 72 LEU A O 1
ATOM 543 N N . TYR A 1 73 ? -10.495 -6.549 2.694 1.00 96.75 73 TYR A N 1
ATOM 544 C CA . TYR A 1 73 ? -9.176 -6.362 2.107 1.00 96.75 73 TYR A CA 1
ATOM 545 C C . TYR A 1 73 ? -9.309 -5.729 0.718 1.00 96.75 73 TYR A C 1
ATOM 547 O O . TYR A 1 73 ? -10.161 -6.138 -0.072 1.00 96.75 73 TYR A O 1
ATOM 555 N N . TYR A 1 74 ? -8.461 -4.749 0.420 1.00 96.69 74 TYR A N 1
ATOM 556 C CA . TYR A 1 74 ? -8.338 -4.160 -0.905 1.00 96.69 74 TYR A CA 1
ATOM 557 C C . TYR A 1 74 ? -6.882 -4.150 -1.358 1.00 96.69 74 TYR A C 1
ATOM 559 O O . TYR A 1 74 ? -5.947 -4.089 -0.555 1.00 96.69 74 TYR A O 1
ATOM 567 N N . TYR A 1 75 ? -6.728 -4.132 -2.676 1.00 96.88 75 TYR A N 1
ATOM 568 C CA . TYR A 1 75 ? -5.489 -3.839 -3.367 1.00 96.88 75 TYR A CA 1
ATOM 569 C C . TYR A 1 75 ? -5.781 -2.807 -4.461 1.00 96.88 75 TYR A C 1
ATOM 571 O O . TYR A 1 75 ? -6.697 -2.995 -5.259 1.00 96.88 75 TYR A O 1
ATOM 579 N N . LEU A 1 76 ? -5.033 -1.708 -4.474 1.00 96.94 76 LEU A N 1
ATOM 580 C CA . LEU A 1 76 ? -5.176 -0.590 -5.399 1.00 96.94 76 LEU A CA 1
ATOM 581 C C . LEU A 1 76 ? -3.874 -0.415 -6.181 1.00 96.94 76 LEU A C 1
ATOM 583 O O . LEU A 1 76 ? -2.855 -0.042 -5.604 1.00 96.94 76 LEU A O 1
ATOM 587 N N . ALA A 1 77 ? -3.930 -0.628 -7.492 1.00 96.62 77 ALA A N 1
ATOM 588 C CA . ALA A 1 77 ? -2.900 -0.181 -8.423 1.00 96.62 77 ALA A CA 1
ATOM 5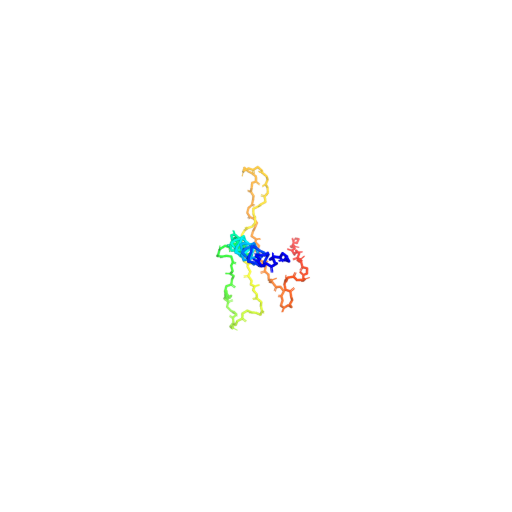89 C C . ALA A 1 77 ? -3.275 1.216 -8.933 1.00 96.62 77 ALA A C 1
ATOM 591 O O . ALA A 1 77 ? -4.357 1.407 -9.490 1.00 96.62 77 ALA A O 1
ATOM 592 N N . VAL A 1 78 ? -2.411 2.205 -8.711 1.00 96.75 78 VAL A N 1
ATOM 593 C CA . VAL A 1 78 ? -2.643 3.579 -9.170 1.00 96.75 78 VAL A CA 1
ATOM 594 C C . VAL A 1 78 ? -2.346 3.685 -10.667 1.00 96.75 78 VAL A C 1
ATOM 596 O O . VAL A 1 78 ? -1.471 2.987 -11.177 1.00 96.75 78 VAL A O 1
ATOM 599 N N . SER A 1 79 ? -3.059 4.565 -11.376 1.00 97.50 79 SER A N 1
ATOM 600 C CA . SER A 1 79 ? -2.816 4.799 -12.803 1.00 97.50 79 SER A CA 1
ATOM 601 C C . SER A 1 79 ? -1.364 5.204 -13.090 1.00 97.50 79 SER A C 1
ATOM 603 O O . SER A 1 79 ? -0.795 6.051 -12.397 1.00 97.50 79 SER A O 1
ATOM 605 N N . GLU A 1 80 ? -0.796 4.639 -14.156 1.00 97.50 80 GLU A N 1
ATOM 606 C CA . GLU A 1 80 ? 0.537 4.968 -14.684 1.00 97.50 80 GLU A CA 1
ATOM 607 C C . GLU A 1 80 ? 0.571 6.289 -15.475 1.00 97.50 80 GLU A C 1
ATOM 609 O O . GLU A 1 80 ? 1.650 6.788 -15.788 1.00 97.50 80 GLU A O 1
ATOM 614 N N . ARG A 1 81 ? -0.593 6.875 -15.801 1.00 96.19 81 ARG A N 1
ATOM 615 C CA . ARG A 1 81 ? -0.687 8.132 -16.561 1.00 96.19 81 ARG A CA 1
ATOM 616 C C . ARG A 1 81 ? -0.784 9.343 -15.636 1.00 96.19 81 ARG A C 1
ATOM 618 O O . ARG A 1 81 ? 0.227 9.927 -15.261 1.00 96.19 81 ARG A O 1
ATOM 625 N N . ASN A 1 82 ? -2.000 9.764 -15.299 1.00 96.19 82 ASN A N 1
ATOM 626 C CA . ASN A 1 82 ? -2.247 10.921 -14.456 1.00 96.19 82 ASN A CA 1
ATOM 627 C C . ASN A 1 82 ? -3.244 10.537 -13.359 1.00 96.19 82 ASN A C 1
ATOM 629 O O . ASN A 1 82 ? -4.445 10.754 -13.517 1.00 96.19 82 ASN A O 1
ATOM 633 N N . PRO A 1 83 ? -2.772 9.997 -12.226 1.00 94.69 83 PRO A N 1
ATOM 634 C CA . PRO A 1 83 ? -3.654 9.480 -11.184 1.00 94.69 83 PRO A CA 1
ATOM 635 C C . PRO A 1 83 ? -4.542 10.535 -10.517 1.00 94.69 83 PRO A C 1
ATOM 637 O O . PRO A 1 83 ? -5.513 10.173 -9.864 1.00 94.69 83 PRO A O 1
ATOM 640 N N . SER A 1 84 ? -4.244 11.826 -10.695 1.00 93.44 84 SER A N 1
ATOM 641 C CA . SER A 1 84 ? -5.096 12.924 -10.224 1.00 93.44 84 SER A CA 1
ATOM 642 C C . SER A 1 84 ? -6.267 13.233 -11.166 1.00 93.44 84 SER A C 1
ATOM 644 O O . SER A 1 84 ? -7.188 13.939 -10.762 1.00 93.44 84 SER A O 1
ATOM 646 N N . LEU A 1 85 ? -6.225 12.758 -12.418 1.00 97.38 85 LEU A N 1
ATOM 647 C CA . LEU A 1 85 ? -7.256 12.979 -13.444 1.00 97.38 85 LEU A CA 1
ATOM 648 C C . LEU A 1 85 ? -7.912 11.683 -13.939 1.00 97.38 85 LEU A C 1
ATOM 650 O O . LEU A 1 85 ? -8.990 11.725 -14.530 1.00 97.38 85 LEU A O 1
ATOM 654 N N . ASP A 1 86 ? -7.251 10.546 -13.751 1.00 97.81 86 ASP A N 1
ATOM 655 C CA . ASP A 1 86 ? -7.723 9.249 -14.216 1.00 97.81 86 ASP A CA 1
ATOM 656 C C . ASP A 1 86 ? -8.840 8.710 -13.306 1.00 97.81 86 ASP A C 1
ATOM 658 O O . ASP A 1 86 ? -8.832 8.955 -12.097 1.00 97.81 86 ASP A O 1
ATOM 662 N N . PRO A 1 87 ? -9.826 7.982 -13.859 1.00 98.06 87 PRO A N 1
ATOM 663 C CA . PRO A 1 87 ? -10.946 7.477 -13.076 1.00 98.06 87 PRO A CA 1
ATOM 664 C C . PRO A 1 87 ? -10.512 6.379 -12.098 1.00 98.06 87 PRO A C 1
ATOM 666 O O . PRO A 1 87 ? -9.579 5.619 -12.356 1.00 98.06 87 PRO A O 1
ATOM 669 N N . VAL A 1 88 ? -11.266 6.232 -11.007 1.00 97.06 88 VAL A N 1
ATOM 670 C CA . VAL A 1 88 ? -11.165 5.070 -10.116 1.00 97.06 88 VAL A CA 1
ATOM 671 C C . VAL A 1 88 ? -12.070 3.963 -10.649 1.00 97.06 88 VAL A C 1
ATOM 673 O O . VAL A 1 88 ? -13.274 4.163 -10.804 1.00 97.06 88 VAL A O 1
ATOM 676 N N . VAL A 1 89 ? -11.497 2.788 -10.907 1.00 97.81 89 VAL A N 1
ATOM 677 C CA . VAL A 1 89 ? -12.237 1.591 -11.326 1.00 97.81 89 VAL A CA 1
ATOM 678 C C . VAL A 1 89 ? -12.249 0.593 -10.175 1.00 97.81 89 VAL A C 1
ATOM 680 O O . VAL A 1 89 ? -11.203 0.265 -9.620 1.00 97.81 89 VAL A O 1
ATOM 683 N N . ILE A 1 90 ? -13.436 0.108 -9.816 1.00 97.06 90 ILE A N 1
ATOM 684 C CA . ILE A 1 90 ? -13.610 -0.934 -8.801 1.00 97.06 90 ILE A CA 1
ATOM 685 C C . ILE A 1 90 ? -13.767 -2.278 -9.516 1.00 97.06 90 ILE A C 1
ATOM 687 O O . ILE A 1 90 ? -14.620 -2.418 -10.390 1.00 97.06 90 ILE A O 1
ATOM 691 N N . TRP A 1 91 ? -12.959 -3.262 -9.120 1.00 97.31 91 TRP A N 1
ATOM 692 C CA . TRP A 1 91 ? -13.044 -4.646 -9.587 1.00 97.31 91 TRP A CA 1
ATOM 693 C C . TRP A 1 91 ? -13.527 -5.556 -8.454 1.00 97.31 91 TRP A C 1
ATOM 695 O O . TRP A 1 91 ? -12.985 -5.511 -7.349 1.00 97.31 91 TRP A O 1
ATOM 705 N N . ILE A 1 92 ? -14.534 -6.388 -8.726 1.00 96.19 92 ILE A N 1
ATOM 706 C CA . ILE A 1 92 ? -15.098 -7.358 -7.779 1.00 96.19 92 ILE A CA 1
ATOM 707 C C . ILE A 1 92 ? -15.243 -8.690 -8.517 1.00 96.19 92 ILE A C 1
ATOM 709 O O . ILE A 1 92 ? -15.827 -8.730 -9.598 1.00 96.19 92 ILE A O 1
ATOM 713 N N . ASN A 1 93 ? -14.717 -9.769 -7.936 1.00 94.75 93 ASN A N 1
ATOM 714 C CA . ASN A 1 93 ? -14.932 -11.122 -8.452 1.00 94.75 93 ASN A CA 1
ATOM 715 C C . ASN A 1 93 ? -16.313 -11.647 -8.028 1.00 94.75 93 ASN A C 1
ATOM 717 O O . ASN A 1 93 ? -16.811 -11.277 -6.961 1.00 94.75 93 ASN A O 1
ATOM 721 N N . GLY A 1 94 ? -16.903 -12.504 -8.863 1.00 94.12 94 GLY A N 1
ATOM 722 C CA . GLY A 1 94 ? -18.133 -13.248 -8.567 1.00 94.12 94 GLY A CA 1
ATOM 723 C C . GLY A 1 94 ? -17.880 -14.633 -7.994 1.00 94.12 94 GLY A C 1
ATOM 724 O O . GLY A 1 94 ? -16.722 -15.105 -8.077 1.00 94.12 94 GLY A O 1
#

Radius of gyration: 25.89 Å; chains: 1; bounding box: 36×89×32 Å

InterPro 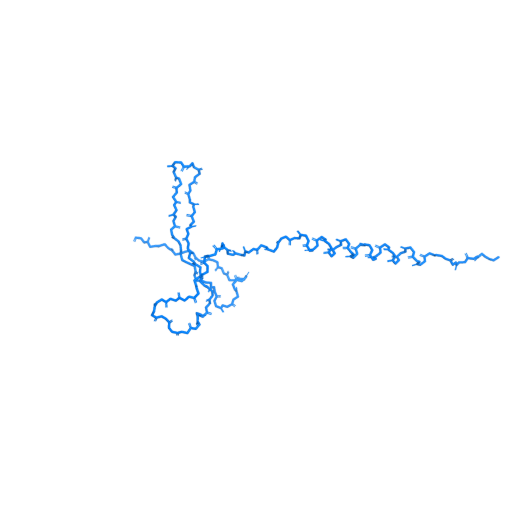domains:
  IPR001563 Peptidase S10, serine carboxypeptidase [PF00450] (45-94)
  IPR029058 Alpha/Beta hydrolase fold [G3DSA:3.40.50.1820] (37-94)
  IPR029058 Alpha/Beta hydrolase fold [SSF53474] (41-94)

Secondary structure (DSSP, 8-state):
------THHHHHHHHHHHHHHHHHHHHHS----SS-TT-EE---TT--S--SS-EEEEEEEE-SSGGG-EEEEEEEEPPSS-TTTSPP------

Sequence (94 aa):
MPRQRTLTSEAAGGRLLLVVVAVLLCLSVPLGRAAPPGAEVAEFPGFTGKLPSKHYAGYVTVGQHEQRKRHLYYYLAVSERNPSLDPVVIWING